Protein AF-A0A915DGI0-F1 (afdb_monomer_lite)

Secondary structure (DSSP, 8-state):
-HHHHHHHHHHHHHHHHHHHHGGGTS-HHHHHHHHHHHHHHHHHHHHHHHHHHHHHHHHHHHHHH-GGGHHHHHHHHHHHHHHHHHHHHHHHHHHSHHHHHHHHHHHHHHHTT--

pLDDT: mean 77.83, std 7.19, range [44.91, 84.62]

Sequence (115 aa):
MGTIVIVIWLCLRGCYLFLKVSRIHLSQKTIDLYYSLINSLVLDIAVGGLLVFIPVVLIVVAFLCDWKYTSILFVSVWLIGMLYPIAVNLILLIMVRPYRLALIGLLVRVVGKEE

Organism: NCBI:txid166011

InterPro domains:
  IPR019422 7TM GPCR, serpentine receptor class h (Srh) [PF10318] (6-107)

Radius of gyration: 19.97 Å; chains: 1; bounding box: 39×51×51 Å

Foldseek 3Di:
DVVVVVVVVVVLVVLVVVLVVCVVPDDPVVSVLSVLVSVLVVVLCVVVCCLQVVLVVVLVCCVVPPVPCNVVSVVVSVVSVVCSVVVSVVSCCCRRVVSVVVVVVVVCVVVVVVD

Structure (mmCIF, N/CA/C/O backbone):
data_AF-A0A915DGI0-F1
#
_entry.id   AF-A0A915DGI0-F1
#
loop_
_atom_site.group_PDB
_atom_site.id
_atom_site.type_symbol
_atom_site.label_atom_id
_atom_site.label_alt_id
_atom_site.label_comp_id
_atom_site.label_asym_id
_atom_site.label_entity_id
_atom_site.label_seq_id
_atom_site.pdbx_PDB_ins_code
_atom_site.Cartn_x
_atom_site.Cartn_y
_atom_site.Cartn_z
_atom_site.occupancy
_atom_site.B_iso_or_equiv
_atom_site.auth_seq_id
_atom_site.auth_comp_id
_atom_site.auth_asym_id
_atom_site.auth_atom_id
_atom_site.pdbx_PDB_model_num
ATOM 1 N N . MET A 1 1 ? 1.202 -16.809 -8.237 1.00 51.62 1 MET A N 1
ATOM 2 C CA . MET A 1 1 ? 0.458 -15.602 -7.800 1.00 51.62 1 MET A CA 1
ATOM 3 C C . MET A 1 1 ? -0.963 -15.897 -7.311 1.00 51.62 1 MET A C 1
ATOM 5 O O . MET A 1 1 ? -1.361 -15.282 -6.334 1.00 51.62 1 MET A O 1
ATOM 9 N N . GLY A 1 2 ? -1.713 -16.848 -7.892 1.00 57.94 2 GLY A N 1
ATOM 10 C CA . GLY A 1 2 ? -3.103 -17.125 -7.474 1.00 57.94 2 GLY A CA 1
ATOM 11 C C . GLY A 1 2 ? -3.295 -17.583 -6.017 1.00 57.94 2 GLY A C 1
ATOM 12 O O . GLY A 1 2 ? -4.253 -17.178 -5.372 1.00 57.94 2 GLY A O 1
ATOM 13 N N . THR A 1 3 ? -2.365 -18.355 -5.452 1.00 68.44 3 THR A N 1
ATOM 14 C CA . THR A 1 3 ? -2.466 -18.881 -4.077 1.00 68.44 3 THR A CA 1
ATOM 1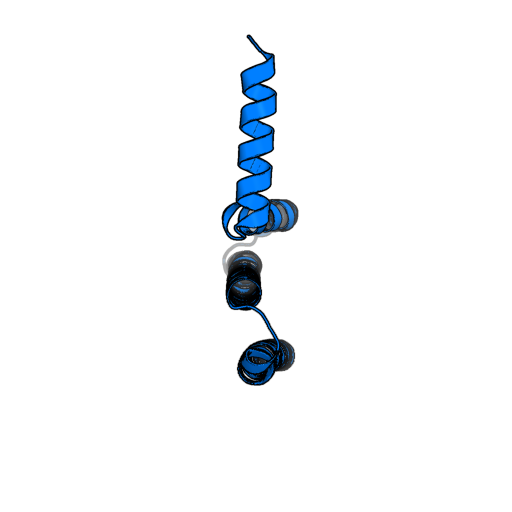5 C C . THR A 1 3 ? -2.379 -17.799 -2.999 1.00 68.44 3 THR A C 1
ATOM 17 O O . THR A 1 3 ? -3.133 -17.840 -2.035 1.00 68.44 3 THR A O 1
ATOM 20 N N . ILE A 1 4 ? -1.517 -16.795 -3.178 1.00 70.62 4 ILE A N 1
ATOM 21 C CA . ILE A 1 4 ? -1.331 -15.700 -2.211 1.00 70.62 4 ILE A CA 1
ATOM 22 C C . ILE A 1 4 ? -2.590 -14.827 -2.140 1.00 70.62 4 ILE A C 1
ATOM 24 O O . ILE A 1 4 ? -3.047 -14.487 -1.052 1.00 70.62 4 ILE A O 1
ATOM 28 N N . VAL A 1 5 ? -3.198 -14.529 -3.293 1.00 70.38 5 VAL A N 1
ATOM 29 C CA . VAL A 1 5 ? -4.445 -13.751 -3.363 1.00 70.38 5 VAL A CA 1
ATOM 30 C C . VAL A 1 5 ? -5.582 -14.486 -2.654 1.00 70.38 5 VAL A C 1
ATOM 32 O O . VAL A 1 5 ? -6.309 -13.874 -1.879 1.00 70.38 5 VAL A O 1
ATOM 35 N N . 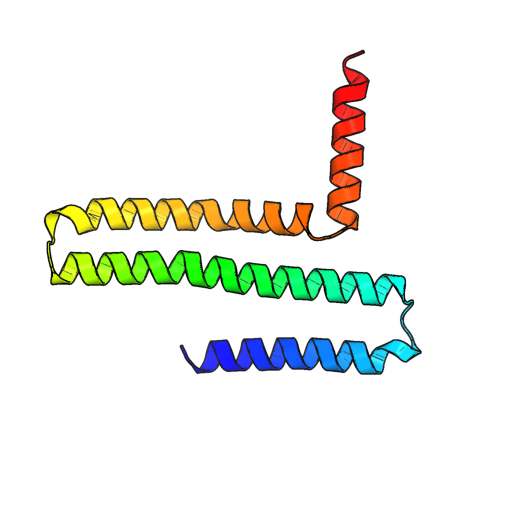ILE A 1 6 ? -5.695 -15.804 -2.851 1.00 75.00 6 ILE A N 1
ATOM 36 C CA . ILE A 1 6 ? -6.714 -16.638 -2.194 1.00 75.00 6 ILE A CA 1
ATOM 37 C C . ILE A 1 6 ? -6.523 -16.649 -0.672 1.00 75.00 6 ILE A C 1
ATOM 39 O O . ILE A 1 6 ? -7.497 -16.505 0.065 1.00 75.00 6 ILE A O 1
ATOM 43 N N . VAL A 1 7 ? -5.280 -16.766 -0.192 1.00 77.44 7 VAL A N 1
ATOM 44 C CA . VAL A 1 7 ? -4.967 -16.740 1.247 1.00 77.44 7 VAL A CA 1
ATOM 45 C C . VAL A 1 7 ? -5.316 -15.383 1.864 1.00 77.44 7 VAL A C 1
ATOM 47 O O . VAL A 1 7 ? -5.982 -15.345 2.895 1.00 77.44 7 VAL A O 1
ATOM 50 N N . ILE A 1 8 ? -4.954 -14.271 1.215 1.00 75.88 8 ILE A N 1
ATOM 51 C CA . ILE A 1 8 ? -5.306 -12.917 1.680 1.00 75.88 8 ILE A CA 1
ATOM 52 C C . ILE A 1 8 ? -6.829 -12.745 1.744 1.00 75.88 8 ILE A C 1
ATOM 54 O O . ILE A 1 8 ? -7.357 -12.234 2.734 1.00 75.88 8 ILE A O 1
ATOM 58 N N . TRP A 1 9 ? -7.547 -13.218 0.723 1.00 78.50 9 TRP A N 1
ATOM 59 C CA . TRP A 1 9 ? -9.006 -13.129 0.661 1.00 78.50 9 TRP A CA 1
ATOM 60 C C . TRP A 1 9 ? -9.684 -13.955 1.762 1.00 78.50 9 TRP A C 1
ATOM 62 O O . TRP A 1 9 ? -10.628 -13.490 2.403 1.00 78.50 9 TRP A O 1
ATOM 72 N N . LEU A 1 10 ? -9.183 -15.166 2.027 1.00 80.19 10 LEU A N 1
ATOM 73 C CA . LEU A 1 10 ? -9.662 -16.023 3.113 1.00 80.19 10 LEU A CA 1
ATOM 74 C C . LEU A 1 10 ? -9.382 -15.412 4.490 1.00 80.19 10 LEU A C 1
ATOM 76 O O . LEU A 1 10 ? -10.275 -15.420 5.336 1.00 80.19 10 LEU A O 1
ATOM 80 N N . CYS A 1 11 ? -8.199 -14.832 4.700 1.00 80.88 11 CYS A N 1
ATOM 81 C CA . CYS A 1 11 ? -7.851 -14.139 5.942 1.00 80.88 11 CYS A CA 1
ATOM 82 C C . CYS A 1 11 ? -8.744 -12.916 6.182 1.00 80.88 11 CYS A C 1
ATOM 84 O O . CYS A 1 11 ? -9.294 -12.767 7.272 1.00 80.88 11 CYS A O 1
ATOM 86 N N . LEU A 1 12 ? -8.968 -12.083 5.159 1.00 80.44 12 LEU A N 1
ATOM 87 C CA . LEU A 1 12 ? -9.894 -10.947 5.240 1.00 80.44 12 LEU A CA 1
ATOM 88 C C . LEU A 1 12 ? -11.309 -11.413 5.586 1.00 80.44 12 LEU A C 1
ATOM 90 O O . LEU A 1 12 ? -11.916 -10.911 6.534 1.00 80.44 12 LEU A O 1
ATOM 94 N N . ARG A 1 13 ? -11.820 -12.421 4.872 1.00 81.56 13 ARG A N 1
ATOM 95 C CA . ARG A 1 13 ? -13.148 -12.992 5.128 1.00 81.56 13 ARG A CA 1
ATOM 96 C C . ARG A 1 13 ? -13.258 -13.570 6.543 1.00 81.56 13 ARG A C 1
ATOM 98 O O . ARG A 1 13 ? -14.284 -13.376 7.195 1.00 81.56 13 ARG A O 1
ATOM 105 N N . GLY A 1 14 ? -12.208 -14.237 7.018 1.00 80.38 14 GLY A N 1
ATOM 106 C CA . GLY A 1 14 ? -12.095 -14.752 8.382 1.00 80.38 14 GLY A CA 1
ATOM 107 C C . GLY A 1 14 ? -12.166 -13.638 9.425 1.00 80.38 14 GLY A C 1
ATOM 108 O O . GLY A 1 14 ? -12.968 -13.733 10.352 1.00 80.38 14 GLY A O 1
ATOM 109 N N . CYS A 1 15 ? -11.428 -12.542 9.230 1.00 79.44 15 CYS A N 1
ATOM 110 C CA . CYS A 1 15 ? -11.478 -11.366 10.105 1.00 79.44 15 CYS A CA 1
ATOM 111 C C . CYS A 1 15 ? -12.875 -10.728 10.146 1.00 79.44 15 CYS A C 1
ATOM 113 O O . CYS A 1 15 ? -13.385 -10.434 11.228 1.00 79.44 15 CYS A O 1
ATOM 115 N N . TYR A 1 16 ? -13.537 -10.572 8.993 1.00 78.88 16 TYR A N 1
ATOM 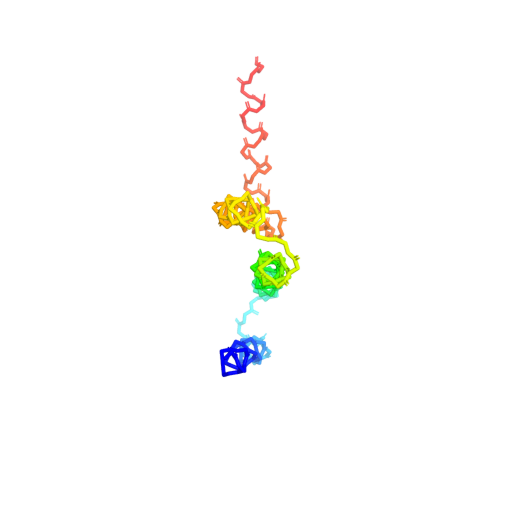116 C CA . TYR A 1 16 ? -14.913 -10.060 8.923 1.00 78.88 16 TYR A CA 1
ATOM 117 C C . TYR A 1 16 ? -15.916 -10.968 9.654 1.00 78.88 16 TYR A C 1
ATOM 119 O O . TYR A 1 16 ? -16.783 -10.482 10.384 1.00 78.88 16 TYR A O 1
ATOM 127 N N . LEU A 1 17 ? -15.805 -12.290 9.486 1.00 78.31 17 LEU A N 1
ATOM 128 C CA . LEU A 1 17 ? -16.663 -13.263 10.171 1.00 78.31 17 LEU A CA 1
ATOM 129 C C . LEU A 1 17 ? -16.417 -13.274 11.683 1.00 78.31 17 LEU A C 1
ATOM 131 O O . LEU A 1 17 ? -17.377 -13.263 12.453 1.00 78.31 17 LEU A O 1
ATOM 135 N N . PHE A 1 18 ? -15.155 -13.226 12.109 1.00 78.44 18 PHE A N 1
ATOM 136 C CA . PHE A 1 18 ? -14.787 -13.167 13.521 1.00 78.44 18 PHE A CA 1
ATOM 137 C C . PHE A 1 18 ? -15.330 -11.902 14.199 1.00 78.44 18 PHE A C 1
ATOM 139 O O . PHE A 1 18 ? -15.891 -11.980 15.293 1.00 78.44 18 PHE A O 1
ATOM 146 N N . LEU A 1 19 ? -15.262 -10.749 13.524 1.00 74.19 19 LEU A N 1
ATOM 147 C CA . LEU A 1 19 ? -15.867 -9.497 13.996 1.00 74.19 19 LEU A CA 1
ATOM 148 C C . LEU A 1 19 ? -17.394 -9.570 14.070 1.00 74.19 19 LEU A C 1
ATOM 150 O O . LEU A 1 19 ? -17.995 -9.012 14.990 1.00 74.19 19 LEU A O 1
ATOM 154 N N . LYS A 1 20 ? -18.034 -10.280 13.133 1.00 74.19 20 LYS A N 1
ATOM 155 C CA . LYS A 1 20 ? -19.488 -10.483 13.134 1.00 74.19 20 LYS A CA 1
ATOM 156 C C . LYS A 1 20 ? -19.950 -11.351 14.309 1.00 74.19 20 LYS A C 1
ATOM 158 O O . LYS A 1 20 ? -20.998 -11.062 14.877 1.00 74.19 20 LYS A O 1
ATOM 163 N N . VAL A 1 21 ? -19.177 -12.370 14.690 1.00 76.31 21 VAL A N 1
ATOM 164 C CA . VAL A 1 21 ? -19.473 -13.234 15.851 1.00 76.31 21 VAL A CA 1
ATOM 165 C C . VAL A 1 21 ? -19.148 -12.519 17.167 1.00 76.31 21 VAL A C 1
ATOM 167 O O . VAL A 1 21 ? -19.939 -12.543 18.107 1.00 76.31 21 VAL A O 1
ATOM 170 N N . SER A 1 22 ? -18.026 -11.799 17.217 1.00 68.50 22 SER A N 1
ATOM 171 C CA . SER A 1 22 ? -17.556 -11.091 18.419 1.00 68.50 22 SER A CA 1
ATOM 172 C C . SER A 1 22 ? -18.352 -9.822 18.752 1.00 68.50 22 SER A C 1
ATOM 174 O O . SER A 1 22 ? -18.110 -9.189 19.781 1.00 68.50 22 SER A O 1
ATOM 176 N N . ARG A 1 23 ? -19.348 -9.466 17.927 1.00 61.44 23 ARG A N 1
ATOM 177 C CA . ARG A 1 23 ? -20.275 -8.342 18.153 1.00 61.44 23 ARG A CA 1
ATOM 178 C C . ARG A 1 23 ? -21.035 -8.428 19.482 1.00 61.44 23 ARG A C 1
ATOM 180 O O . ARG A 1 23 ? -21.544 -7.421 19.949 1.00 61.44 23 ARG A O 1
ATOM 187 N N . ILE A 1 24 ? -21.104 -9.624 20.067 1.00 62.91 24 ILE A N 1
ATOM 188 C CA . ILE A 1 24 ? -21.778 -9.911 21.340 1.00 62.91 24 ILE A CA 1
ATOM 189 C C . ILE A 1 24 ? -20.913 -9.490 22.548 1.00 62.91 24 ILE A C 1
ATOM 191 O O . ILE A 1 24 ? -21.455 -9.216 23.610 1.00 62.91 24 ILE A O 1
ATOM 195 N N . HIS A 1 25 ? -19.582 -9.424 22.402 1.00 65.06 25 HIS A N 1
ATOM 196 C CA . HIS A 1 25 ? -18.640 -9.130 23.500 1.00 65.06 25 HIS A CA 1
ATOM 197 C C . HIS A 1 25 ? -17.892 -7.793 23.345 1.00 65.06 25 HIS A C 1
ATOM 199 O O . HIS A 1 25 ? -17.384 -7.255 24.327 1.00 65.06 25 HIS A O 1
ATOM 205 N N . LEU A 1 26 ? -17.795 -7.245 22.130 1.00 69.94 26 LEU A N 1
ATOM 206 C CA . LEU A 1 26 ? -17.046 -6.016 21.849 1.00 69.94 26 LEU A CA 1
ATOM 207 C C . LEU A 1 26 ? -17.952 -4.778 21.828 1.00 69.94 26 LEU A C 1
ATOM 209 O O . LEU A 1 26 ? -19.050 -4.799 21.281 1.00 69.94 26 LEU A O 1
ATOM 213 N N . SER A 1 27 ? -17.446 -3.660 22.357 1.00 78.19 27 SER A N 1
ATOM 214 C CA . SER A 1 27 ? -18.111 -2.356 22.250 1.00 78.19 27 SER A CA 1
ATOM 215 C C . SER A 1 27 ? -18.223 -1.906 20.788 1.00 78.19 27 SER A C 1
ATOM 217 O O . SER A 1 27 ? -17.286 -2.086 20.005 1.00 78.19 27 SER A O 1
ATOM 219 N N . GLN A 1 28 ? -19.331 -1.239 20.436 1.00 76.62 28 GLN A N 1
ATOM 220 C CA . GLN A 1 28 ? -19.576 -0.657 19.107 1.00 76.62 28 GLN A CA 1
ATOM 221 C C . GLN A 1 28 ? -18.382 0.175 18.601 1.00 76.62 28 GLN A C 1
ATOM 223 O O . GLN A 1 28 ? -17.976 0.046 17.450 1.00 76.62 28 GLN A O 1
ATOM 228 N N . LYS A 1 29 ? -17.757 0.965 19.490 1.00 74.50 29 LYS A N 1
ATOM 229 C CA . LYS A 1 29 ? -16.586 1.799 19.160 1.00 74.50 29 LYS A CA 1
ATOM 230 C C . LYS A 1 29 ? -15.377 0.969 18.727 1.00 74.50 29 LYS A C 1
ATOM 232 O O . LYS A 1 29 ? -14.647 1.375 17.829 1.00 74.50 29 LYS A O 1
ATOM 237 N N . THR A 1 30 ? -15.158 -0.175 19.368 1.00 77.38 30 THR A N 1
ATOM 238 C CA . THR A 1 30 ? -14.050 -1.080 19.046 1.00 77.38 30 THR A CA 1
ATOM 239 C C . THR A 1 30 ? -14.295 -1.755 17.703 1.00 77.38 30 THR A C 1
ATOM 241 O O . THR A 1 30 ? -13.381 -1.863 16.893 1.00 77.38 30 THR A O 1
ATOM 244 N N . ILE A 1 31 ? -15.541 -2.144 17.431 1.00 78.38 31 ILE A N 1
ATOM 245 C CA . ILE A 1 31 ? -15.942 -2.746 16.156 1.00 78.38 31 ILE A CA 1
ATOM 246 C C . ILE A 1 31 ? -15.726 -1.766 14.995 1.00 78.38 31 ILE A C 1
ATOM 248 O O . ILE A 1 31 ? -15.116 -2.143 13.995 1.00 78.38 31 ILE A O 1
ATOM 252 N N . ASP A 1 32 ? -16.142 -0.506 15.142 1.00 79.06 32 ASP A N 1
ATOM 253 C CA . ASP A 1 32 ? -15.921 0.533 14.125 1.00 79.06 32 ASP A CA 1
ATOM 254 C C . ASP A 1 32 ? -14.426 0.778 13.871 1.00 79.06 32 ASP A C 1
ATOM 256 O O . ASP A 1 32 ? -14.002 0.970 12.728 1.00 79.06 32 ASP A O 1
ATOM 260 N N . LEU A 1 33 ? -13.607 0.715 14.927 1.00 78.50 33 LEU A N 1
ATOM 261 C CA . LEU A 1 33 ? -12.154 0.820 14.815 1.00 78.50 33 LEU A CA 1
ATOM 262 C C . LEU A 1 33 ? -11.567 -0.328 13.984 1.00 78.50 33 LEU A C 1
ATOM 264 O O . LEU A 1 33 ? -10.765 -0.087 13.084 1.00 78.50 33 LEU A O 1
ATOM 268 N N . TYR A 1 34 ? -11.993 -1.565 14.255 1.00 79.94 34 TYR A N 1
ATOM 269 C CA . TYR A 1 34 ? -11.546 -2.745 13.515 1.00 79.94 34 TYR A CA 1
ATOM 270 C C . TYR A 1 34 ? -11.981 -2.706 12.048 1.00 79.94 34 TYR A C 1
ATOM 272 O O . TYR A 1 34 ? -11.174 -3.019 11.175 1.00 79.94 34 TYR A O 1
ATOM 280 N N . TYR A 1 35 ? -13.210 -2.271 11.750 1.00 79.94 35 TYR A N 1
ATOM 281 C CA . TYR A 1 35 ? -13.650 -2.079 10.363 1.00 79.94 35 TYR A CA 1
ATOM 282 C C . TYR A 1 35 ? -12.820 -1.016 9.642 1.00 79.94 35 TYR A C 1
ATOM 284 O O . TYR A 1 35 ? -12.417 -1.229 8.499 1.00 79.94 35 TYR A O 1
ATOM 292 N N . SER A 1 36 ? -12.515 0.102 10.309 1.00 78.44 36 SER A N 1
ATOM 293 C CA . SER A 1 36 ? -11.647 1.143 9.752 1.00 78.44 36 SER A CA 1
ATOM 294 C C . SER A 1 36 ? -10.230 0.625 9.488 1.00 78.44 36 SER A C 1
ATOM 296 O O . SER A 1 36 ? -9.641 0.979 8.468 1.00 78.44 36 SER A O 1
ATOM 298 N N . LEU A 1 37 ? -9.696 -0.222 10.373 1.00 80.50 37 LEU A N 1
ATOM 299 C CA . LEU A 1 37 ? -8.373 -0.827 10.222 1.00 80.50 37 LEU A CA 1
ATOM 300 C C . LEU A 1 37 ? -8.340 -1.821 9.054 1.00 80.50 37 LEU A C 1
ATOM 302 O O . LEU A 1 37 ? -7.442 -1.758 8.220 1.00 80.50 37 LEU A O 1
ATOM 306 N N . ILE A 1 38 ? -9.343 -2.700 8.957 1.00 83.50 38 ILE A N 1
ATOM 307 C CA . ILE A 1 38 ? -9.455 -3.663 7.854 1.00 83.50 38 ILE A CA 1
ATOM 308 C C . ILE A 1 38 ? -9.607 -2.931 6.523 1.00 83.50 38 ILE A C 1
ATOM 310 O O . ILE A 1 38 ? -8.933 -3.284 5.561 1.00 83.50 38 ILE A O 1
ATOM 314 N N . ASN A 1 39 ? -10.436 -1.888 6.462 1.00 81.19 39 ASN A N 1
ATOM 315 C CA . ASN A 1 39 ? -10.593 -1.108 5.239 1.00 81.19 39 ASN A CA 1
ATOM 316 C C . ASN A 1 39 ? -9.283 -0.413 4.835 1.00 81.19 39 ASN A C 1
ATOM 318 O O . ASN A 1 39 ? -8.930 -0.405 3.659 1.00 81.19 39 ASN A O 1
ATOM 322 N N . SER A 1 40 ? -8.524 0.102 5.809 1.00 78.31 40 SER A N 1
ATOM 323 C CA . SER A 1 40 ? -7.188 0.655 5.559 1.00 78.31 40 SER A CA 1
ATOM 324 C C . SER A 1 40 ? -6.216 -0.404 5.038 1.00 78.31 40 SER A C 1
ATOM 326 O O . SER A 1 40 ? -5.436 -0.107 4.142 1.00 78.31 40 SER A O 1
ATOM 328 N N . LEU A 1 41 ? -6.272 -1.633 5.562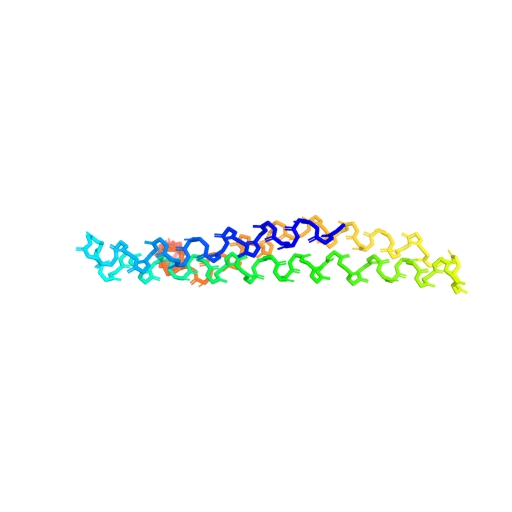 1.00 82.69 41 LEU A N 1
ATOM 329 C CA . LEU A 1 41 ? -5.432 -2.747 5.113 1.00 82.69 41 LEU A CA 1
ATOM 330 C C . LEU A 1 41 ? -5.779 -3.176 3.680 1.00 82.69 41 LEU A C 1
ATOM 332 O O . LEU A 1 41 ? -4.894 -3.432 2.872 1.00 82.69 41 LEU A O 1
ATOM 336 N N . VAL A 1 42 ? -7.070 -3.242 3.345 1.00 83.62 42 VAL A N 1
ATOM 337 C CA . VAL A 1 42 ? -7.527 -3.562 1.982 1.00 83.62 42 VAL A CA 1
ATOM 338 C C . VAL A 1 42 ? -7.061 -2.494 0.999 1.00 83.62 42 VAL A C 1
ATOM 340 O O . VAL A 1 42 ? -6.564 -2.828 -0.077 1.00 83.62 42 VAL A O 1
ATOM 343 N N . LEU A 1 43 ? -7.198 -1.220 1.372 1.00 82.69 43 LEU A N 1
ATOM 344 C CA . LEU A 1 43 ? -6.746 -0.106 0.548 1.00 82.69 43 LEU A CA 1
ATOM 345 C C . LEU A 1 43 ? -5.223 -0.123 0.374 1.00 82.69 43 LEU A C 1
ATOM 347 O O . LEU A 1 43 ? -4.747 0.078 -0.737 1.00 82.69 43 LEU A O 1
ATOM 351 N N . ASP A 1 44 ? -4.473 -0.444 1.428 1.00 81.19 44 ASP A N 1
ATOM 352 C CA . ASP A 1 44 ? -3.021 -0.604 1.367 1.00 81.19 44 ASP A CA 1
ATOM 353 C C . ASP A 1 44 ? -2.598 -1.728 0.407 1.00 81.19 44 ASP A C 1
ATOM 355 O O . ASP A 1 44 ? -1.800 -1.505 -0.500 1.00 81.19 44 ASP A O 1
ATOM 359 N N . ILE A 1 45 ? -3.211 -2.911 0.517 1.00 82.88 45 ILE A N 1
ATOM 360 C CA . ILE A 1 45 ? -2.940 -4.041 -0.388 1.00 82.88 45 ILE A CA 1
ATOM 361 C C . ILE A 1 45 ? -3.280 -3.678 -1.842 1.00 82.88 45 ILE A C 1
ATOM 363 O O . ILE A 1 45 ? -2.540 -4.041 -2.757 1.00 82.88 45 ILE A O 1
ATOM 367 N N . ALA A 1 46 ? -4.382 -2.959 -2.075 1.00 82.56 46 ALA A N 1
ATOM 368 C CA . ALA A 1 46 ? -4.777 -2.525 -3.414 1.00 82.56 46 ALA A CA 1
ATOM 369 C C . ALA A 1 46 ? -3.791 -1.502 -4.002 1.00 82.56 46 ALA A C 1
ATOM 371 O O . ALA A 1 46 ? -3.376 -1.633 -5.156 1.00 82.56 46 ALA A O 1
ATOM 372 N N . VAL A 1 47 ? -3.388 -0.512 -3.202 1.00 81.75 47 VAL A N 1
ATOM 373 C CA . VAL A 1 47 ? -2.429 0.530 -3.592 1.00 81.75 47 VAL A CA 1
ATOM 374 C C . VAL A 1 47 ? -1.045 -0.071 -3.828 1.00 81.75 47 VAL A C 1
ATOM 376 O O . VAL A 1 47 ? -0.451 0.189 -4.872 1.00 81.75 47 VAL A O 1
ATOM 379 N N . GLY A 1 48 ? -0.564 -0.934 -2.931 1.00 79.44 48 GLY A N 1
ATOM 380 C CA . GLY A 1 48 ? 0.694 -1.666 -3.092 1.00 79.44 48 GLY A CA 1
ATOM 381 C C . GLY A 1 48 ? 0.683 -2.586 -4.308 1.00 79.44 48 GLY A C 1
ATOM 382 O O . GLY A 1 48 ? 1.635 -2.599 -5.087 1.00 79.44 48 GLY A O 1
ATOM 383 N N . GLY A 1 49 ? -0.426 -3.293 -4.537 1.00 79.06 49 GLY A N 1
ATOM 384 C CA . GLY A 1 49 ? -0.623 -4.113 -5.729 1.00 79.06 49 GLY A CA 1
ATOM 385 C C . GLY A 1 49 ? -0.507 -3.300 -7.018 1.00 79.06 49 GLY A C 1
ATOM 386 O O . GLY A 1 49 ? 0.254 -3.677 -7.905 1.00 79.06 49 GLY A O 1
ATOM 387 N N . LEU A 1 50 ? -1.195 -2.159 -7.111 1.00 82.12 50 LEU A N 1
ATOM 388 C CA . LEU A 1 50 ? -1.111 -1.258 -8.270 1.00 82.12 50 LEU A CA 1
ATOM 389 C C . LEU A 1 50 ? 0.297 -0.680 -8.458 1.00 82.12 50 LEU A C 1
ATOM 391 O O . LEU A 1 50 ? 0.818 -0.691 -9.575 1.00 82.12 50 LEU A O 1
ATOM 395 N N . LEU A 1 51 ? 0.920 -0.223 -7.369 1.00 79.81 51 LEU A N 1
ATOM 396 C CA . LEU A 1 51 ? 2.261 0.367 -7.367 1.00 79.81 51 LEU A CA 1
ATOM 397 C C . LEU A 1 51 ? 3.355 -0.610 -7.782 1.00 79.81 51 LEU A C 1
ATOM 399 O O . LEU A 1 51 ? 4.381 -0.159 -8.270 1.00 79.81 51 LEU A O 1
ATOM 403 N N . VAL A 1 52 ? 3.159 -1.918 -7.614 1.00 75.81 52 VAL A N 1
ATOM 404 C CA . VAL A 1 52 ? 4.099 -2.941 -8.097 1.00 75.81 52 VAL A CA 1
ATOM 405 C C . VAL A 1 52 ? 3.725 -3.409 -9.504 1.00 75.81 52 VAL A C 1
ATOM 407 O O . VAL A 1 52 ? 4.596 -3.567 -10.358 1.00 75.81 52 VAL A O 1
ATOM 410 N N . PHE A 1 53 ? 2.436 -3.614 -9.780 1.00 80.69 53 PHE A N 1
ATOM 411 C CA . PHE A 1 53 ? 1.985 -4.223 -11.032 1.00 80.69 53 PHE A CA 1
ATOM 412 C C . PHE A 1 53 ? 2.189 -3.308 -12.245 1.00 80.69 53 PHE A C 1
ATOM 414 O O . PHE A 1 53 ? 2.706 -3.757 -13.267 1.00 80.69 53 PHE A O 1
ATOM 421 N N . ILE A 1 54 ? 1.840 -2.022 -12.130 1.00 81.56 54 ILE A N 1
ATOM 422 C CA . ILE A 1 54 ? 2.009 -1.028 -13.205 1.00 81.56 54 ILE A CA 1
ATOM 423 C C . ILE A 1 54 ? 3.474 -0.952 -13.674 1.00 81.56 54 ILE A C 1
ATOM 425 O O . ILE A 1 54 ? 3.727 -1.124 -14.869 1.00 81.56 54 ILE A O 1
ATOM 429 N N . PRO A 1 55 ? 4.459 -0.746 -12.781 1.00 78.69 55 PRO A N 1
ATOM 430 C CA . PRO A 1 55 ? 5.851 -0.673 -13.200 1.00 78.69 55 PRO A CA 1
ATOM 431 C C . PRO A 1 55 ? 6.407 -1.979 -13.773 1.0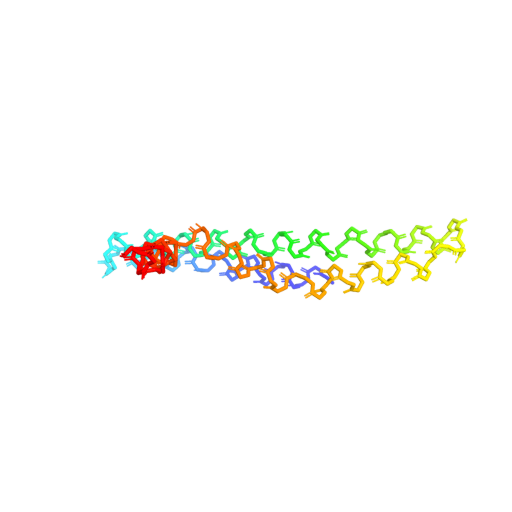0 78.69 55 PRO A C 1
ATOM 433 O O . PRO A 1 55 ? 7.196 -1.935 -14.714 1.00 78.69 55 PRO A O 1
ATOM 436 N N . VAL A 1 56 ? 5.992 -3.140 -13.254 1.00 81.62 56 VAL A N 1
ATOM 437 C CA . VAL A 1 56 ? 6.407 -4.439 -13.810 1.00 81.62 56 VAL A CA 1
ATOM 438 C C . VAL A 1 56 ? 5.919 -4.589 -15.250 1.00 81.62 56 VAL A C 1
ATOM 440 O O . VAL A 1 56 ? 6.701 -4.968 -16.122 1.00 81.62 56 VAL A O 1
ATOM 443 N N . VAL A 1 57 ? 4.661 -4.233 -15.528 1.00 84.62 57 VAL A N 1
ATOM 444 C CA . VAL A 1 57 ? 4.118 -4.243 -16.896 1.00 84.62 57 VAL A CA 1
ATOM 445 C C . VAL A 1 57 ? 4.887 -3.272 -17.795 1.00 84.62 57 VAL A C 1
ATOM 447 O O . VAL A 1 57 ? 5.247 -3.643 -18.911 1.00 84.62 57 VAL A O 1
ATOM 450 N N . LEU A 1 58 ? 5.205 -2.067 -17.310 1.00 81.81 58 LEU A N 1
ATOM 451 C CA . LEU A 1 58 ? 5.985 -1.083 -18.070 1.00 81.81 58 LEU A CA 1
ATOM 452 C C . LEU A 1 58 ? 7.394 -1.580 -18.415 1.00 81.81 58 LEU A C 1
ATOM 454 O O . LEU A 1 58 ? 7.840 -1.379 -19.542 1.00 81.81 58 LEU A O 1
ATOM 458 N N . ILE A 1 59 ? 8.078 -2.263 -17.490 1.00 81.44 59 ILE A N 1
ATOM 459 C CA . ILE A 1 59 ? 9.392 -2.869 -17.760 1.00 81.44 59 ILE A CA 1
ATOM 460 C C . ILE A 1 59 ? 9.273 -3.949 -18.839 1.00 81.44 59 ILE A C 1
ATOM 462 O O . ILE A 1 59 ? 10.088 -3.973 -19.757 1.00 81.44 59 ILE A O 1
ATOM 466 N N . VAL A 1 60 ? 8.265 -4.824 -18.758 1.00 84.06 60 VAL A N 1
ATOM 467 C CA . VAL A 1 60 ? 8.058 -5.898 -19.747 1.00 84.06 60 VAL A CA 1
ATOM 468 C C . VAL A 1 60 ? 7.767 -5.319 -21.131 1.00 84.06 60 VAL A C 1
ATOM 470 O O . VAL A 1 60 ? 8.356 -5.761 -22.114 1.00 84.06 60 VAL A O 1
ATOM 473 N N . VAL A 1 61 ? 6.909 -4.300 -21.220 1.00 83.69 61 VAL A N 1
ATOM 474 C CA . VAL A 1 61 ? 6.606 -3.623 -22.490 1.00 83.69 61 VAL A CA 1
ATOM 475 C C . VAL A 1 61 ? 7.844 -2.918 -23.048 1.00 83.69 61 VAL A C 1
ATOM 477 O O . VAL A 1 61 ? 8.124 -3.052 -24.234 1.00 83.69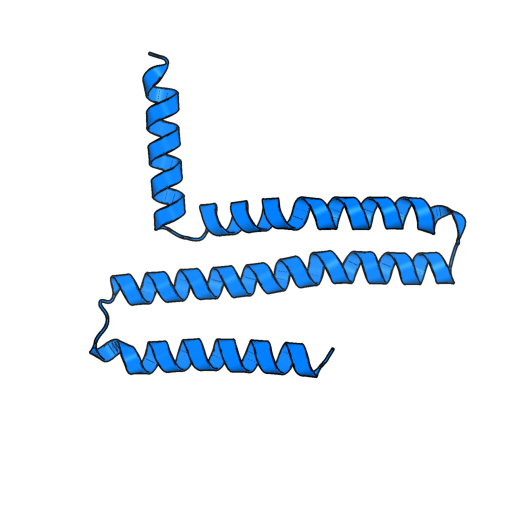 61 VAL A O 1
ATOM 480 N N . ALA A 1 62 ? 8.623 -2.223 -22.213 1.00 82.81 62 ALA A N 1
ATOM 481 C CA . ALA A 1 62 ? 9.868 -1.588 -22.646 1.00 82.81 62 ALA A CA 1
ATOM 482 C C . ALA A 1 62 ? 10.893 -2.620 -23.136 1.00 82.81 62 ALA A C 1
ATOM 484 O O . ALA A 1 62 ? 11.505 -2.437 -24.180 1.00 82.81 62 ALA A O 1
ATOM 485 N N . PHE A 1 63 ? 11.019 -3.752 -22.447 1.00 81.50 63 PHE A N 1
ATOM 486 C CA . PHE A 1 63 ? 11.895 -4.843 -22.865 1.00 81.50 63 PHE A CA 1
ATOM 487 C C . PHE A 1 63 ? 11.483 -5.456 -24.213 1.00 81.50 63 PHE A C 1
ATOM 489 O O . PHE A 1 63 ? 12.338 -5.837 -25.010 1.00 81.50 63 PHE A O 1
ATOM 496 N N . LEU A 1 64 ? 10.178 -5.552 -24.481 1.00 84.56 64 LEU A N 1
ATOM 497 C CA . LEU A 1 64 ? 9.653 -6.105 -25.732 1.00 84.56 64 LEU A CA 1
ATOM 498 C C . LEU A 1 64 ? 9.703 -5.110 -26.902 1.00 84.56 64 LEU A C 1
ATOM 500 O O . LEU A 1 64 ? 9.898 -5.537 -28.037 1.00 84.56 64 LEU A O 1
ATOM 504 N N . CYS A 1 65 ? 9.522 -3.812 -26.641 1.00 81.94 65 CYS A N 1
ATOM 505 C CA . CYS A 1 65 ? 9.385 -2.794 -27.686 1.00 81.94 65 CYS A CA 1
ATOM 506 C C . CYS A 1 65 ? 10.658 -1.976 -27.928 1.00 81.94 65 CYS A C 1
ATOM 508 O O . CYS A 1 65 ? 10.962 -1.684 -29.082 1.00 81.94 65 CYS A O 1
ATOM 510 N N . ASP A 1 66 ? 11.377 -1.562 -26.879 1.00 70.81 66 ASP A N 1
ATOM 511 C CA . ASP A 1 66 ? 12.535 -0.676 -27.025 1.00 70.81 66 ASP A CA 1
ATOM 512 C C . ASP A 1 66 ? 13.440 -0.665 -25.774 1.00 70.81 66 ASP A C 1
ATOM 514 O O . ASP A 1 66 ? 13.124 -0.092 -24.726 1.00 70.81 66 ASP A O 1
ATOM 518 N N . TRP A 1 67 ? 14.620 -1.278 -25.892 1.00 73.06 67 TRP A N 1
ATOM 519 C CA . TRP A 1 67 ? 15.545 -1.513 -24.772 1.00 73.06 67 TRP A CA 1
ATOM 520 C C . TRP A 1 67 ? 16.187 -0.242 -24.210 1.00 73.06 67 TRP A C 1
ATOM 522 O O . TRP A 1 67 ? 16.779 -0.254 -23.128 1.00 73.06 67 TRP A O 1
ATOM 532 N N . LYS A 1 68 ? 16.088 0.866 -24.948 1.00 76.12 68 LYS A N 1
ATOM 533 C CA . LYS A 1 68 ? 16.773 2.123 -24.640 1.00 76.12 68 LYS A CA 1
ATOM 534 C C . LYS A 1 68 ? 16.312 2.756 -23.324 1.00 76.12 68 LYS A C 1
ATOM 536 O O . LYS A 1 68 ? 17.098 3.440 -22.672 1.00 76.12 68 LYS A O 1
ATOM 541 N N . TYR A 1 69 ? 15.063 2.520 -22.922 1.00 74.69 69 TYR A N 1
ATOM 542 C CA . TYR A 1 69 ? 14.452 3.150 -21.743 1.00 74.69 69 TYR A CA 1
ATOM 543 C C . TYR A 1 69 ? 14.292 2.210 -20.545 1.00 74.69 69 TYR A C 1
ATOM 545 O O . TYR A 1 69 ? 13.877 2.650 -19.471 1.00 74.69 69 TYR A O 1
ATOM 553 N N . THR A 1 70 ? 14.651 0.933 -20.692 1.00 77.50 70 THR A N 1
ATOM 554 C CA . THR A 1 70 ? 14.437 -0.096 -19.666 1.00 77.50 70 THR A CA 1
ATOM 555 C C . THR A 1 70 ? 15.169 0.226 -18.362 1.00 77.50 70 THR A C 1
ATOM 557 O O . THR A 1 70 ? 14.621 0.022 -17.282 1.00 77.50 70 THR A O 1
ATOM 560 N N . SER A 1 71 ? 16.380 0.788 -18.443 1.00 79.06 71 SER A N 1
ATOM 561 C CA . SER A 1 71 ? 17.180 1.170 -17.271 1.00 79.06 71 SER A CA 1
ATOM 562 C C . SER A 1 71 ? 16.573 2.344 -16.497 1.00 79.06 71 SER A C 1
ATOM 564 O O . SER A 1 71 ? 16.478 2.287 -15.273 1.00 79.06 71 SER A O 1
ATOM 566 N N . ILE A 1 72 ? 16.111 3.385 -17.197 1.00 81.88 72 ILE A N 1
ATOM 567 C CA . ILE A 1 72 ? 15.470 4.558 -16.582 1.00 81.88 72 ILE A CA 1
ATOM 568 C C . ILE A 1 72 ? 14.156 4.143 -15.920 1.00 81.88 72 ILE A C 1
ATOM 570 O O . ILE A 1 72 ? 13.922 4.482 -14.760 1.00 81.88 72 ILE A O 1
ATOM 574 N N . LEU A 1 73 ? 13.335 3.355 -16.623 1.00 80.25 73 LEU A N 1
ATOM 575 C CA . LEU A 1 73 ? 12.084 2.835 -16.077 1.00 80.25 73 LEU A CA 1
ATOM 576 C C . LEU A 1 73 ? 12.343 1.999 -14.827 1.00 80.25 73 LEU A C 1
ATOM 578 O O . LEU A 1 73 ? 11.705 2.252 -13.811 1.00 80.25 73 LEU A O 1
ATOM 582 N N . PHE A 1 74 ? 13.316 1.084 -14.857 1.00 81.00 74 PHE A N 1
ATOM 583 C CA . PHE A 1 74 ? 13.689 0.272 -13.696 1.00 81.00 74 PHE A CA 1
ATOM 584 C C . PHE A 1 74 ? 14.071 1.122 -12.474 1.00 81.00 74 PHE A C 1
ATOM 586 O O . PHE A 1 74 ? 13.604 0.854 -11.367 1.00 81.00 74 PHE A O 1
ATOM 593 N N . VAL A 1 75 ? 14.860 2.185 -12.665 1.00 83.94 75 VAL A N 1
ATOM 594 C CA . VAL A 1 75 ? 15.219 3.113 -11.578 1.00 83.94 75 VAL A CA 1
ATOM 595 C C . VAL A 1 75 ? 13.985 3.837 -11.034 1.00 83.94 75 VAL A C 1
ATOM 597 O O . VAL A 1 75 ? 13.832 3.951 -9.817 1.00 83.94 75 VAL A O 1
ATOM 600 N N . SER A 1 76 ? 13.070 4.281 -11.900 1.00 80.44 76 SER A N 1
ATOM 601 C CA . SER A 1 76 ? 11.808 4.896 -11.468 1.00 80.44 76 SER A CA 1
ATOM 602 C C . SER A 1 76 ? 10.924 3.920 -10.686 1.00 80.44 76 SER A C 1
ATOM 604 O O . SER A 1 76 ? 10.393 4.292 -9.643 1.00 80.44 76 SER A O 1
ATOM 606 N N . VAL A 1 77 ? 10.814 2.663 -11.132 1.00 81.56 77 VAL A N 1
ATOM 607 C CA . VAL A 1 77 ? 10.100 1.595 -10.405 1.00 81.56 77 VAL A CA 1
ATOM 608 C C . VAL A 1 77 ? 10.683 1.406 -9.009 1.00 81.56 77 VAL A C 1
ATOM 610 O O . VAL A 1 77 ? 9.949 1.326 -8.025 1.00 81.56 77 VAL A O 1
ATOM 613 N N . TRP A 1 78 ? 12.009 1.348 -8.919 1.00 81.44 78 TRP A N 1
ATOM 614 C CA . TRP A 1 78 ? 12.707 1.140 -7.659 1.00 81.44 78 TRP A CA 1
ATOM 615 C C . TRP A 1 78 ? 12.493 2.302 -6.678 1.00 81.44 78 TRP A C 1
ATOM 617 O O . TRP A 1 78 ? 12.173 2.066 -5.512 1.00 81.44 78 TRP A O 1
ATOM 627 N N . LEU A 1 79 ? 12.569 3.548 -7.157 1.00 84.62 79 LEU A N 1
ATOM 628 C CA . LEU A 1 79 ? 12.249 4.750 -6.372 1.00 84.62 79 LEU A CA 1
ATOM 629 C C . LEU A 1 79 ? 10.805 4.742 -5.858 1.00 84.62 79 LEU A C 1
ATOM 631 O O . LEU A 1 79 ? 10.561 5.035 -4.688 1.00 84.62 79 LEU A O 1
ATOM 635 N N . ILE A 1 80 ? 9.853 4.363 -6.711 1.00 81.56 80 ILE A N 1
ATOM 636 C CA . ILE A 1 80 ? 8.440 4.234 -6.340 1.00 81.56 80 ILE A CA 1
ATOM 637 C C . ILE A 1 80 ? 8.261 3.163 -5.250 1.00 81.56 80 ILE A C 1
ATOM 639 O O . ILE A 1 80 ? 7.558 3.398 -4.266 1.00 81.56 80 ILE A O 1
ATOM 643 N N . GLY A 1 81 ? 8.948 2.023 -5.373 1.00 80.38 81 GLY A N 1
ATOM 644 C CA . GLY A 1 81 ? 8.951 0.971 -4.354 1.00 80.38 81 GLY A CA 1
ATOM 645 C C . GLY A 1 81 ? 9.519 1.431 -3.007 1.00 80.38 81 GLY A C 1
ATOM 646 O O . GLY A 1 81 ? 8.979 1.072 -1.963 1.00 80.38 81 GLY A O 1
ATOM 647 N N . MET A 1 82 ? 10.553 2.277 -3.011 1.00 82.88 82 MET A N 1
ATOM 648 C CA . MET A 1 82 ? 11.132 2.859 -1.789 1.00 82.88 82 MET A CA 1
ATOM 649 C C . MET A 1 82 ? 10.216 3.891 -1.118 1.00 82.88 82 MET A C 1
ATOM 651 O O . MET A 1 82 ? 10.243 4.038 0.102 1.00 82.88 82 MET A O 1
ATOM 655 N N . LEU A 1 83 ? 9.388 4.593 -1.896 1.00 83.00 83 LEU A N 1
ATOM 656 C CA . LEU A 1 83 ? 8.407 5.556 -1.383 1.00 83.00 83 LEU A CA 1
ATOM 657 C C . LEU A 1 83 ? 7.122 4.889 -0.868 1.00 83.00 83 LEU A C 1
ATOM 659 O O . LEU A 1 83 ? 6.393 5.499 -0.084 1.00 83.00 83 LEU A O 1
ATOM 663 N N . TYR A 1 84 ? 6.846 3.641 -1.260 1.00 81.44 84 TYR A N 1
ATOM 664 C CA . TYR A 1 84 ? 5.630 2.927 -0.865 1.00 81.44 84 TYR A CA 1
ATOM 665 C C . TYR A 1 84 ? 5.428 2.856 0.661 1.00 81.44 84 TYR A C 1
ATOM 667 O O . TYR A 1 84 ? 4.368 3.290 1.109 1.00 81.44 84 TYR A O 1
ATOM 675 N N . PRO A 1 85 ? 6.410 2.450 1.496 1.00 81.00 85 PRO A N 1
ATOM 676 C CA . PRO A 1 85 ? 6.239 2.419 2.952 1.00 81.00 85 PRO A CA 1
ATOM 677 C C . PRO A 1 85 ? 5.837 3.774 3.548 1.00 81.00 85 PRO A C 1
ATOM 679 O O . PRO A 1 85 ? 5.076 3.831 4.513 1.00 81.00 85 PRO A O 1
ATOM 682 N N . ILE A 1 86 ? 6.317 4.881 2.973 1.00 84.31 86 ILE A N 1
ATOM 683 C CA . ILE A 1 86 ? 5.963 6.237 3.413 1.00 84.31 86 ILE A CA 1
ATOM 684 C C . ILE A 1 86 ? 4.498 6.530 3.067 1.00 84.31 86 ILE A C 1
ATOM 686 O O . ILE A 1 86 ? 3.752 7.021 3.916 1.00 84.31 86 ILE A O 1
ATOM 690 N N . ALA A 1 87 ? 4.063 6.169 1.857 1.00 80.94 87 ALA A N 1
ATOM 691 C CA . ALA A 1 87 ? 2.668 6.293 1.442 1.00 80.94 87 ALA A CA 1
ATOM 692 C C . ALA A 1 87 ? 1.724 5.444 2.314 1.00 80.94 87 ALA A C 1
ATOM 694 O O . ALA A 1 87 ? 0.679 5.943 2.731 1.00 80.94 87 ALA A O 1
ATOM 695 N N . VAL A 1 88 ? 2.108 4.209 2.663 1.00 81.00 88 VAL A N 1
ATOM 696 C CA . VAL A 1 88 ? 1.330 3.338 3.569 1.00 81.00 88 VAL A CA 1
ATOM 697 C C . VAL A 1 88 ? 1.141 3.986 4.937 1.00 81.00 88 VAL A C 1
ATOM 699 O O . VAL A 1 88 ? 0.022 4.056 5.451 1.00 81.00 88 VAL A O 1
ATOM 702 N N . ASN A 1 89 ? 2.224 4.506 5.520 1.00 82.38 89 ASN A N 1
ATOM 703 C CA . ASN A 1 89 ? 2.162 5.185 6.811 1.00 82.38 89 ASN A CA 1
ATOM 704 C C . ASN A 1 89 ? 1.250 6.418 6.755 1.00 82.38 89 ASN A C 1
ATOM 706 O O . ASN A 1 89 ? 0.437 6.610 7.656 1.00 82.38 89 ASN A O 1
ATOM 710 N N . LEU A 1 90 ? 1.318 7.211 5.681 1.00 82.00 90 LEU A N 1
ATOM 711 C CA . LEU A 1 90 ? 0.416 8.346 5.458 1.00 82.00 90 LEU A CA 1
ATOM 712 C C . LEU A 1 90 ? -1.054 7.913 5.355 1.00 82.00 90 LEU A C 1
ATOM 714 O O . LEU A 1 90 ? -1.916 8.530 5.983 1.00 82.00 90 LEU A O 1
ATOM 718 N N . ILE A 1 91 ? -1.348 6.840 4.616 1.00 81.25 91 ILE A N 1
ATOM 719 C CA . ILE A 1 91 ? -2.708 6.296 4.476 1.00 81.25 91 ILE A CA 1
ATOM 720 C C . ILE A 1 91 ? -3.257 5.873 5.840 1.00 81.25 91 ILE A C 1
ATOM 722 O O . ILE A 1 91 ? -4.350 6.302 6.216 1.00 81.25 91 ILE A O 1
ATOM 726 N N . LEU A 1 92 ? -2.494 5.094 6.612 1.00 80.00 92 LEU A N 1
ATOM 727 C CA . LEU A 1 92 ? -2.890 4.663 7.957 1.00 80.00 92 LEU A CA 1
ATOM 728 C C . LEU A 1 92 ? -3.164 5.857 8.872 1.00 80.00 92 LEU A C 1
ATOM 730 O O . LEU A 1 92 ? -4.177 5.897 9.573 1.00 80.00 92 LEU A O 1
ATOM 734 N N . LEU A 1 93 ? -2.280 6.847 8.836 1.00 82.06 93 LEU A N 1
ATOM 735 C CA . LEU A 1 93 ? -2.343 8.029 9.684 1.00 82.06 93 LEU A CA 1
ATOM 736 C C . LEU A 1 93 ? -3.576 8.905 9.383 1.00 82.06 93 LEU A C 1
ATOM 738 O O . LEU A 1 93 ? -4.148 9.494 10.301 1.00 82.06 93 LEU A O 1
ATOM 742 N N . ILE A 1 94 ? -4.032 8.949 8.126 1.00 79.06 94 ILE A N 1
ATOM 743 C CA . ILE A 1 94 ? -5.215 9.719 7.698 1.00 79.06 94 ILE A CA 1
ATOM 744 C C . ILE A 1 94 ? -6.518 8.918 7.864 1.00 79.06 94 ILE A C 1
ATOM 746 O O . ILE A 1 94 ? -7.540 9.465 8.308 1.00 79.06 94 ILE A O 1
ATOM 750 N N . MET A 1 95 ? -6.515 7.633 7.499 1.00 75.44 95 MET A N 1
ATOM 751 C CA . MET A 1 95 ? -7.729 6.809 7.467 1.00 75.44 95 MET A CA 1
ATOM 752 C C . MET A 1 95 ? -8.152 6.320 8.850 1.00 75.44 95 MET A C 1
ATOM 754 O O . MET A 1 95 ? -9.348 6.216 9.127 1.00 75.44 95 MET A O 1
ATOM 758 N N . VAL A 1 96 ? -7.200 6.048 9.743 1.00 78.25 96 VAL A N 1
ATOM 759 C CA . VAL A 1 96 ? -7.493 5.480 11.059 1.00 78.25 96 VAL A CA 1
ATOM 760 C C . VAL A 1 96 ? -7.705 6.611 12.066 1.00 78.25 96 VAL A C 1
ATOM 762 O O . VAL A 1 96 ? -6.786 7.332 12.457 1.00 78.25 96 VAL A O 1
ATOM 765 N N . ARG A 1 97 ? -8.957 6.762 12.515 1.00 76.62 97 ARG A N 1
ATOM 766 C CA . ARG A 1 97 ? -9.415 7.851 13.397 1.00 76.62 97 ARG A CA 1
ATOM 767 C C . ARG A 1 97 ? -8.500 8.161 14.600 1.00 76.62 97 ARG A C 1
ATOM 769 O O . ARG A 1 97 ? -8.251 9.348 14.803 1.00 76.62 97 ARG A O 1
ATOM 776 N N . PRO A 1 98 ? -8.009 7.198 15.408 1.00 76.88 98 PRO A N 1
ATOM 777 C CA . PRO A 1 98 ? -7.131 7.521 16.536 1.00 76.88 98 PRO A CA 1
ATOM 778 C C . PRO A 1 98 ? -5.789 8.114 16.092 1.00 76.88 98 PRO A C 1
ATOM 780 O O . PRO A 1 98 ? -5.328 9.062 16.720 1.00 76.88 98 PRO A O 1
ATOM 783 N N . TYR A 1 99 ? -5.198 7.627 14.995 1.00 78.56 99 TYR A N 1
ATOM 784 C CA . TYR A 1 99 ? -3.954 8.189 14.461 1.00 78.56 99 TYR A CA 1
ATOM 785 C C . TYR A 1 99 ? -4.174 9.595 13.911 1.00 78.56 99 TYR A C 1
ATOM 787 O O . TYR A 1 99 ? -3.402 10.500 14.222 1.00 78.56 99 TYR A O 1
ATOM 795 N N . ARG A 1 100 ? -5.290 9.819 13.209 1.00 80.94 100 ARG A N 1
ATOM 796 C CA . ARG A 1 100 ? -5.657 11.154 12.723 1.00 80.94 100 ARG A CA 1
ATOM 797 C C . ARG A 1 100 ? -5.848 12.153 13.865 1.00 80.94 100 ARG A C 1
ATOM 799 O O . ARG A 1 100 ? -5.379 13.282 13.780 1.00 80.94 100 ARG A O 1
ATOM 806 N N . LEU A 1 101 ? -6.526 11.751 14.942 1.00 82.00 101 LEU A N 1
ATOM 807 C CA . LEU A 1 101 ? -6.724 12.611 16.114 1.00 82.00 101 LEU A CA 1
ATOM 808 C C . LEU A 1 101 ? -5.406 12.900 16.843 1.00 82.00 101 LEU A C 1
ATOM 810 O O . LEU A 1 101 ? -5.187 14.036 17.259 1.00 82.00 101 LEU A O 1
ATOM 814 N N . ALA A 1 102 ? -4.522 11.906 16.959 1.00 82.62 102 ALA A N 1
ATOM 815 C CA . ALA A 1 102 ? -3.192 12.095 17.533 1.00 82.62 102 ALA A CA 1
ATOM 816 C C . ALA A 1 102 ? -2.350 13.075 16.702 1.00 82.62 102 ALA A C 1
ATOM 818 O O . ALA A 1 102 ? -1.715 13.961 17.272 1.00 82.62 102 ALA A O 1
ATOM 819 N N . LEU A 1 103 ? -2.402 12.970 15.369 1.00 83.62 103 LEU A N 1
ATOM 820 C CA . LEU A 1 103 ? -1.734 13.900 14.460 1.00 83.62 103 LEU A CA 1
ATOM 821 C C . LEU A 1 103 ? -2.257 15.329 14.624 1.00 83.62 103 LEU A C 1
ATOM 823 O O . LEU A 1 103 ? -1.463 16.251 14.772 1.00 83.62 103 LEU A O 1
ATOM 827 N N . ILE A 1 104 ? -3.581 15.515 14.628 1.00 83.38 104 ILE A N 1
ATOM 828 C CA . ILE A 1 104 ? -4.198 16.836 14.824 1.00 83.38 104 ILE A CA 1
ATOM 829 C C . ILE A 1 104 ? -3.774 17.416 16.179 1.00 83.38 104 ILE A C 1
ATOM 831 O O . ILE A 1 104 ? -3.391 18.579 16.251 1.00 83.38 104 ILE A O 1
ATOM 835 N N . GLY A 1 105 ? -3.770 16.607 17.243 1.00 82.88 105 GLY A N 1
ATOM 836 C CA . GLY A 1 105 ? -3.306 17.038 18.564 1.00 82.88 105 GLY A CA 1
ATOM 837 C C . GLY A 1 105 ? -1.826 17.436 18.594 1.00 82.88 105 GLY A C 1
ATOM 838 O O . GLY A 1 105 ? -1.468 18.407 19.261 1.00 82.88 105 GLY A O 1
ATOM 839 N N . LEU A 1 106 ? -0.968 16.723 17.857 1.00 84.00 106 LEU A N 1
ATOM 840 C CA . LEU A 1 106 ? 0.444 17.072 17.678 1.00 84.00 106 LEU A CA 1
ATOM 841 C C . LEU A 1 106 ? 0.610 18.381 16.904 1.00 84.00 106 LEU A C 1
ATOM 843 O O . LEU A 1 106 ? 1.333 19.258 17.364 1.00 84.00 106 LEU A O 1
ATOM 847 N N . LEU A 1 107 ? -0.094 18.540 15.781 1.00 83.00 107 LEU A N 1
ATOM 848 C CA . LEU A 1 107 ? -0.057 19.754 14.962 1.00 83.00 107 LEU A CA 1
ATOM 849 C C . LEU A 1 107 ? -0.501 20.981 15.761 1.00 83.00 107 LEU A C 1
ATOM 851 O O . LEU A 1 107 ? 0.196 21.988 15.760 1.00 83.00 107 LEU A O 1
ATOM 855 N N . VAL A 1 108 ? -1.600 20.873 16.512 1.00 82.38 108 VAL A N 1
ATOM 856 C CA . VAL A 1 108 ? -2.084 21.958 17.380 1.00 82.38 108 VAL A CA 1
ATOM 857 C C . VAL A 1 108 ? -1.056 22.314 18.459 1.00 82.38 108 VAL A C 1
ATOM 859 O O . VAL A 1 108 ? -0.864 23.490 18.742 1.00 82.38 108 VAL A O 1
ATOM 862 N N . ARG A 1 109 ? -0.356 21.332 19.045 1.00 80.75 109 ARG A N 1
ATOM 863 C CA . ARG A 1 109 ? 0.689 21.593 20.055 1.00 80.75 109 ARG A CA 1
ATOM 864 C C . ARG A 1 109 ? 1.966 22.193 19.487 1.00 80.75 109 ARG A C 1
ATOM 866 O O . ARG A 1 109 ? 2.635 22.906 20.218 1.00 80.75 109 ARG A O 1
ATOM 873 N N . VAL A 1 110 ? 2.344 21.835 18.263 1.00 78.12 110 VAL A N 1
ATOM 874 C CA . VAL A 1 110 ? 3.541 22.380 17.608 1.00 78.12 110 VAL A CA 1
ATOM 875 C C . VAL A 1 110 ? 3.269 23.814 17.167 1.00 78.12 110 VAL A C 1
ATOM 877 O O . VAL A 1 110 ? 4.038 24.696 17.520 1.00 78.12 110 VAL A O 1
ATOM 880 N N . VAL A 1 111 ? 2.135 24.056 16.504 1.00 73.31 111 VAL A N 1
ATOM 881 C CA . VAL A 1 111 ? 1.733 25.394 16.041 1.00 73.31 111 VAL A CA 1
ATOM 882 C C . VAL A 1 111 ? 1.410 26.323 17.217 1.00 73.31 111 VAL A C 1
ATOM 884 O O . VAL A 1 111 ? 1.835 27.467 17.228 1.00 73.31 111 VAL A O 1
ATOM 887 N N . GLY A 1 112 ? 0.733 25.831 18.258 1.00 60.94 112 GLY A N 1
ATOM 888 C CA . GLY A 1 112 ? 0.404 26.628 19.448 1.00 60.94 112 GLY A CA 1
ATOM 889 C C . GLY A 1 112 ? 1.568 26.874 20.416 1.00 60.94 112 GLY A C 1
ATOM 890 O O . GLY A 1 112 ? 1.346 27.445 21.476 1.00 60.94 112 GLY A O 1
ATOM 891 N N . LYS A 1 113 ? 2.783 26.399 20.111 1.00 55.19 113 LYS A N 1
ATOM 892 C CA . LYS A 1 113 ? 4.005 26.688 20.886 1.00 55.19 113 LYS A CA 1
ATOM 893 C C . LYS A 1 113 ? 4.860 27.793 20.263 1.00 55.19 113 LYS A C 1
ATOM 895 O O . LYS A 1 113 ? 5.887 28.136 20.843 1.00 55.19 113 LYS A O 1
ATOM 900 N N . GLU A 1 114 ? 4.479 28.270 19.080 1.00 53.03 114 GLU A N 1
ATOM 901 C CA . GLU A 1 114 ? 5.165 29.340 18.350 1.00 53.03 114 GLU A CA 1
ATOM 902 C C . GLU A 1 114 ? 4.570 30.738 18.627 1.00 53.03 114 GLU A C 1
ATOM 904 O O . GLU A 1 114 ? 5.041 31.713 18.047 1.00 53.03 114 GLU A O 1
ATOM 909 N N . GLU A 1 115 ? 3.591 30.846 19.538 1.00 44.91 115 GLU A N 1
ATOM 910 C CA . GLU A 1 115 ? 3.089 32.106 20.125 1.00 44.91 115 GLU A CA 1
ATOM 911 C C . GLU A 1 115 ? 3.614 32.296 21.557 1.00 44.91 115 GLU A C 1
ATOM 913 O O . GLU A 1 115 ? 3.966 33.447 21.905 1.00 44.91 115 GLU A O 1
#